Protein 6QSY (pdb70)

Sequence (128 aa):
AGITGTWYNQLGSTFFIVTAGADGALTGTYVTARGNAESRRYVLTTGRYDSAPATDGSGTALGWTVAWKNNYRNAHSATTWSGQYVGGAEARINTQWLLTSGTTEHWYSTLVGHDTFTKVKPAWSHPQFEK

Organism: Streptomyces avidinii (NCBI:txid1895)

Foldseek 3Di:
DPPAAWKEWQQQKIWHWDQDLVFKIWTWIADNVRDPLRIFTKIWGWDNDDDPPDFFIWIKMKTQNDDPPDHQQKMKMWTFTWGDDPWTKTWTKMWIAHPPDDGVPGIDIGIIIITPDHD/DCPDPVNDD

CATH classification: 2.40.128.30

Radius of gyration: 14.57 Å; Cα contacts (8 Å, |Δi|>4): 332; chains: 2; bounding box: 34×27×43 Å

Nearest PDB structures (foldseek):
  6qsy-assembly1_A  TM=1.008E+00  e=2.120E-21  Streptomyces avidinii
  6tip-assembly1_A  TM=9.911E-01  e=4.569E-19  Streptomyces avidinii
  1kl5-assembly1_D  TM=9.872E-01  e=2.152E-18  Streptomyces avidinii
  5to2-assembly1_B  TM=9.873E-01  e=2.935E-18  Streptomyces avidinii
  6gmi-assembly1_A  TM=9.378E-01  e=5.873E-17  Streptomyces avidinii

Structure (mmCIF, N/CA/C/O backbone):
data_6QSY
#
_entry.id   6QSY
#
_cell.length_a   57.260
_cell.length_b   57.260
_cell.length_c   174.820
_cell.angle_alpha   90.000
_cell.angle_beta   90.000
_cell.angle_gamma   90.000
#
_symmetry.space_group_name_H-M   'I 41 2 2'
#
loop_
_entity.id
_entity.type
_entity.pdbx_description
1 polymer Streptavidin
2 polymer 'Strep-tag II peptide'
3 non-polymer 'TRIETHYLENE GLYCOL'
4 non-polymer 2-AMINO-2-HYDROXYMETHYL-PROPANE-1,3-DIOL
5 water water
#
loop_
_atom_site.group_PDB
_atom_site.id
_atom_site.type_symbol
_atom_site.label_atom_id
_atom_site.label_alt_id
_atom_site.label_comp_id
_atom_site.label_asym_id
_atom_site.label_entity_id
_atom_site.label_seq_id
_atom_site.pdbx_PDB_ins_code
_atom_site.Cartn_x
_atom_site.Cartn_y
_atom_site.Cartn_z
_atom_site.occupancy
_atom_site.B_iso_or_equiv
_atom_site.auth_seq_id
_atom_site.auth_comp_id
_atom_site.auth_asym_id
_atom_site.auth_atom_id
_atom_site.pdbx_PDB_model_num
ATOM 1 N N . ALA A 1 3 ? 3.184 22.794 12.014 1.00 40.20 15 ALA A N 1
ATOM 2 C CA . ALA A 1 3 ? 4.500 23.251 11.462 1.00 34.76 15 ALA A CA 1
ATOM 3 C C . ALA A 1 3 ? 4.444 24.595 10.702 1.00 36.56 15 ALA A C 1
ATOM 4 O O . ALA A 1 3 ? 5.424 25.345 10.750 1.00 35.14 15 ALA A O 1
ATOM 6 N N . GLY A 1 4 ? 3.332 24.890 10.000 1.00 27.04 16 GLY A N 1
ATOM 7 C CA . GLY A 1 4 ? 3.176 26.140 9.216 1.00 23.08 16 GLY A CA 1
ATOM 8 C C . GLY A 1 4 ? 3.830 26.082 7.842 1.00 17.97 16 GLY A C 1
ATOM 9 O O . GLY A 1 4 ? 3.760 27.020 7.035 1.00 16.05 16 GLY A O 1
ATOM 10 N N . ILE A 1 5 ? 4.478 24.951 7.566 1.00 15.37 17 ILE A N 1
ATOM 11 C CA . ILE A 1 5 ? 5.258 24.808 6.335 1.00 13.95 17 ILE A CA 1
ATOM 12 C C . ILE A 1 5 ? 4.412 24.317 5.165 1.00 13.45 17 ILE A C 1
ATOM 13 O O . ILE A 1 5 ? 4.613 24.738 4.055 1.00 14.13 17 ILE A O 1
ATOM 18 N N . THR A 1 6 ? 3.480 23.407 5.403 1.00 13.02 18 THR A N 1
ATOM 19 C CA . THR A 1 6 ? 2.675 22.836 4.334 1.00 12.64 18 THR A CA 1
ATOM 20 C C . THR A 1 6 ? 1.988 23.962 3.566 1.00 14.71 18 THR A C 1
ATOM 21 O O . THR A 1 6 ? 1.408 24.854 4.203 1.00 15.30 18 THR A O 1
ATOM 25 N N . GLY A 1 7 ? 2.062 23.899 2.237 1.00 13.35 19 GLY A N 1
ATOM 26 C CA . GLY A 1 7 ? 1.382 24.843 1.361 1.00 15.08 19 GLY A CA 1
ATOM 27 C C . GLY A 1 7 ? 2.283 25.358 0.273 1.00 14.91 19 GLY A C 1
ATOM 28 O O . GLY A 1 7 ? 3.261 24.728 -0.096 1.00 13.47 19 GLY A O 1
ATOM 29 N N . THR A 1 8 ? 1.957 26.533 -0.224 1.00 12.46 20 THR A N 1
ATOM 30 C CA . THR A 1 8 ? 2.614 27.104 -1.387 1.00 12.39 20 THR A CA 1
ATOM 31 C C . THR A 1 8 ? 3.429 28.295 -0.984 1.00 12.62 20 THR A C 1
ATOM 32 O O . THR A 1 8 ? 3.002 29.131 -0.166 1.00 13.50 20 THR A O 1
ATOM 36 N N . TRP A 1 9 ? 4.608 28.376 -1.584 1.00 11.45 21 TRP A N 1
ATOM 37 C CA . TRP A 1 9 ? 5.586 29.395 -1.272 1.00 11.40 21 TRP A CA 1
ATOM 38 C C . TRP A 1 9 ? 6.154 29.962 -2.564 1.00 10.71 21 TRP A C 1
ATOM 39 O O . TRP A 1 9 ? 6.261 29.250 -3.575 1.00 11.79 21 TRP A O 1
ATOM 50 N N . TYR A 1 10 ? 6.491 31.251 -2.548 1.00 11.13 22 TYR A N 1
ATOM 51 C CA . TYR A 1 10 ? 6.956 31.948 -3.722 1.00 11.30 22 TYR A CA 1
ATOM 52 C C . TYR A 1 10 ? 8.298 32.619 -3.453 1.00 11.95 22 TYR A C 1
ATOM 53 O O . TYR A 1 10 ? 8.462 33.280 -2.413 1.00 11.72 22 TYR A O 1
ATOM 62 N N . ASN A 1 11 ? 9.268 32.474 -4.367 1.00 13.38 23 ASN A N 1
ATOM 63 C CA . ASN A 1 11 ? 10.547 33.161 -4.193 1.00 14.33 23 ASN A CA 1
ATOM 64 C C . ASN A 1 11 ? 10.431 34.523 -4.836 1.00 16.27 23 ASN A C 1
ATOM 65 O O . ASN A 1 11 ? 9.358 34.921 -5.325 1.00 16.97 23 ASN A O 1
ATOM 70 N N . GLN A 1 12 ? 11.509 35.288 -4.808 1.00 19.17 24 GLN A N 1
ATOM 71 C CA . GLN A 1 12 ? 11.367 36.649 -5.280 1.00 23.81 24 GLN A CA 1
ATOM 72 C C . GLN A 1 12 ? 11.617 36.730 -6.802 1.00 22.63 24 GLN A C 1
ATOM 73 O O . GLN A 1 12 ? 11.580 37.812 -7.373 1.00 27.48 24 GLN A O 1
ATOM 79 N N . LEU A 1 13 ? 11.796 35.584 -7.455 1.00 21.84 25 LEU A N 1
ATOM 80 C CA . LEU A 1 13 ? 12.061 35.537 -8.900 1.00 24.99 25 LEU A CA 1
ATOM 81 C C . LEU A 1 13 ? 10.906 34.992 -9.708 1.00 24.83 25 LEU A C 1
ATOM 82 O O . LEU A 1 13 ? 11.036 34.837 -10.920 1.00 33.47 25 LEU A O 1
ATOM 87 N N . GLY A 1 14 ? 9.780 34.679 -9.088 1.00 19.59 26 GLY A N 1
ATOM 88 C CA . GLY A 1 14 ? 8.666 34.114 -9.846 1.00 22.57 26 GLY A CA 1
ATOM 89 C C . GLY A 1 14 ? 8.528 32.596 -9.768 1.00 18.54 26 GLY A C 1
ATOM 90 O O . GLY A 1 14 ? 7.555 32.058 -10.332 1.00 16.61 26 GLY A O 1
ATOM 91 N N .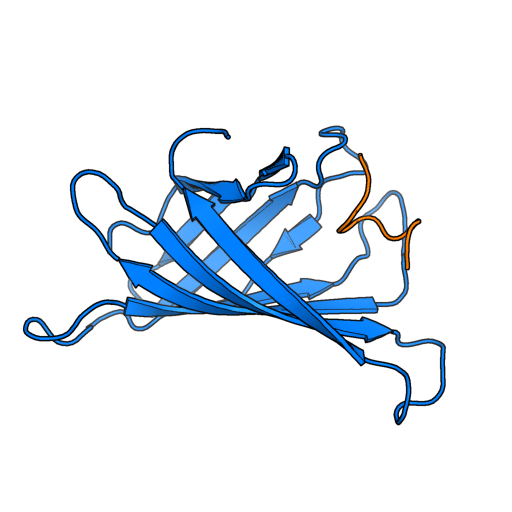 SER A 1 15 ? 9.414 31.896 -9.040 1.00 14.05 27 SER A N 1
ATOM 92 C CA . SER A 1 15 ? 9.242 30.426 -8.861 1.00 12.25 27 SER A CA 1
ATOM 93 C C . SER A 1 15 ? 8.320 30.124 -7.703 1.00 12.39 27 SER A C 1
ATOM 94 O O . SER A 1 15 ? 8.124 30.960 -6.808 1.00 13.01 27 SER A O 1
ATOM 97 N N . THR A 1 16 ? 7.788 28.917 -7.703 1.00 11.03 28 THR A N 1
ATOM 98 C CA . THR A 1 16 ? 6.817 28.465 -6.707 1.00 11.97 28 THR A CA 1
ATOM 99 C C . THR A 1 16 ? 7.213 27.099 -6.171 1.00 13.97 28 THR A C 1
ATOM 100 O O . THR A 1 16 ? 7.697 26.268 -6.926 1.00 15.83 28 THR A O 1
ATOM 104 N N A PHE A 1 17 ? 7.042 26.849 -4.904 0.70 13.56 29 PHE A N 1
ATOM 105 N N B PHE A 1 17 ? 6.935 26.868 -4.861 0.30 12.56 29 PHE A N 1
ATOM 106 C CA A PHE A 1 17 ? 6.913 25.457 -4.653 0.70 17.21 29 PHE A CA 1
ATOM 107 C CA B PHE A 1 17 ? 7.352 25.687 -4.000 0.30 12.53 29 PHE A CA 1
ATOM 108 C C A PHE A 1 17 ? 5.798 25.216 -3.718 0.70 15.76 29 PHE A C 1
ATOM 109 C C B PHE A 1 17 ? 6.080 25.093 -3.294 0.30 13.33 29 PHE A C 1
ATOM 110 O O A PHE A 1 17 ? 5.266 26.081 -3.045 0.70 14.19 29 PHE A O 1
ATOM 111 O O B PHE A 1 17 ? 5.696 25.693 -2.270 0.30 12.69 29 PHE A O 1
ATOM 126 N N . ILE A 1 18 ? 5.420 23.987 -3.791 1.00 14.82 30 ILE A N 1
ATOM 127 C CA . ILE A 1 18 ? 4.251 23.476 -3.132 1.00 14.03 30 ILE A CA 1
ATOM 128 C C . ILE A 1 18 ? 4.740 22.281 -2.357 1.00 14.42 30 ILE A C 1
ATOM 129 O O . ILE A 1 18 ? 5.333 21.392 -2.926 1.00 15.36 30 ILE A O 1
ATOM 134 N N . VAL A 1 19 ? 4.557 22.303 -1.045 1.00 12.05 31 VAL A N 1
ATOM 135 C CA . VAL A 1 19 ? 5.146 21.271 -0.206 1.00 12.30 31 VAL A CA 1
ATOM 136 C C . VAL A 1 19 ? 4.149 20.755 0.842 1.00 13.43 31 VAL A C 1
ATOM 137 O O . VAL A 1 19 ? 3.287 21.484 1.310 1.00 13.21 31 VAL A O 1
ATOM 141 N N . THR A 1 20 ? 4.256 19.469 1.170 1.00 13.98 32 THR A N 1
ATOM 142 C CA . THR A 1 20 ? 3.573 18.902 2.318 1.00 13.83 32 THR A CA 1
ATOM 143 C C . THR A 1 20 ? 4.607 18.502 3.344 1.00 14.07 32 THR A C 1
ATOM 144 O O . THR A 1 20 ? 5.586 17.823 2.996 1.00 12.17 32 THR A O 1
ATOM 148 N N . ALA A 1 21 ? 4.415 18.971 4.579 1.00 12.63 33 ALA A N 1
ATOM 149 C CA . ALA A 1 21 ? 5.277 18.628 5.701 1.00 13.83 33 ALA A CA 1
ATOM 150 C C . ALA A 1 21 ? 4.609 17.527 6.489 1.00 14.75 33 ALA A C 1
ATOM 151 O O . ALA A 1 21 ? 3.540 17.743 7.088 1.00 17.31 33 ALA A O 1
ATOM 153 N N . GLY A 1 22 ? 5.201 16.348 6.463 1.00 14.01 34 GLY A N 1
ATOM 154 C CA . GLY A 1 22 ? 4.691 15.174 7.191 1.00 17.01 34 GLY A CA 1
ATOM 155 C C . GLY A 1 22 ? 4.992 15.195 8.665 1.00 18.84 34 GLY A C 1
ATOM 156 O O . GLY A 1 22 ? 5.904 15.882 9.129 1.00 20.01 34 GLY A O 1
ATOM 157 N N . ALA A 1 23 ? 4.195 14.454 9.439 1.00 21.93 35 ALA A N 1
ATOM 158 C CA . ALA A 1 23 ? 4.314 14.476 10.894 1.00 22.24 35 ALA A CA 1
ATOM 159 C C . ALA A 1 23 ? 5.683 13.981 11.377 1.00 24.99 35 ALA A C 1
ATOM 160 O O . ALA A 1 23 ? 6.170 14.392 12.431 1.00 32.65 35 ALA A O 1
ATOM 162 N N . ASP A 1 24 ? 6.251 13.089 10.573 1.00 22.85 36 ASP A N 1
ATOM 163 C CA . ASP A 1 24 ? 7.552 12.440 10.772 1.00 30.07 36 ASP A CA 1
ATOM 164 C C . ASP A 1 24 ? 8.824 13.280 10.419 1.00 22.93 36 ASP A C 1
ATOM 165 O O . ASP A 1 24 ? 9.948 12.813 10.624 1.00 27.00 36 ASP A O 1
ATOM 170 N N . GLY A 1 25 ? 8.657 14.454 9.822 1.00 15.57 37 GLY A N 1
ATOM 171 C CA . GLY A 1 25 ? 9.822 15.212 9.313 1.00 13.60 37 GLY A CA 1
ATOM 172 C C . GLY A 1 25 ? 9.986 15.215 7.797 1.00 12.65 37 GLY A C 1
ATOM 173 O O . GLY A 1 25 ? 10.928 15.828 7.275 1.00 12.30 37 GLY A O 1
ATOM 174 N N . ALA A 1 26 ? 9.105 14.552 7.065 1.00 11.43 38 ALA A N 1
ATOM 175 C CA . ALA A 1 26 ? 9.263 14.458 5.606 1.00 12.60 38 ALA A CA 1
ATOM 176 C C . ALA A 1 26 ? 8.757 15.725 4.930 1.00 11.70 38 ALA A C 1
ATOM 177 O O . ALA A 1 26 ? 7.737 16.302 5.356 1.00 13.36 38 ALA A O 1
ATOM 179 N N . LEU A 1 27 ? 9.453 16.163 3.880 1.00 9.70 39 LEU A N 1
ATOM 180 C CA . LEU A 1 27 ? 8.916 17.139 2.937 1.00 9.57 39 LEU A CA 1
ATOM 181 C C . LEU A 1 27 ? 8.796 16.484 1.568 1.00 10.15 39 LEU A C 1
ATOM 182 O O . LEU A 1 27 ? 9.756 15.845 1.080 1.00 10.59 39 LEU A O 1
ATOM 187 N N . T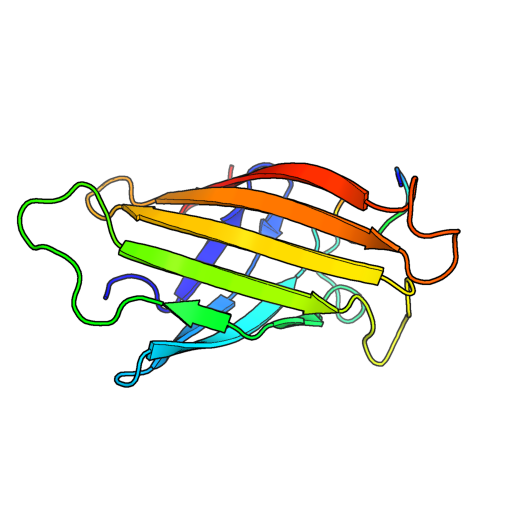HR A 1 28 ? 7.639 16.667 0.943 1.00 10.54 40 THR A N 1
ATOM 188 C CA . THR A 1 28 ? 7.384 16.165 -0.405 1.00 11.27 40 THR A CA 1
ATOM 189 C C . THR A 1 28 ? 6.623 17.255 -1.156 1.00 11.74 40 THR A C 1
ATOM 190 O O . THR A 1 28 ? 5.811 17.972 -0.562 1.00 15.04 40 THR A O 1
ATOM 194 N N . GLY A 1 29 ? 6.885 17.411 -2.445 1.00 11.28 41 GLY A N 1
ATOM 195 C CA . GLY A 1 29 ? 6.179 18.394 -3.204 1.00 10.92 41 GLY A CA 1
ATOM 196 C C . GLY A 1 29 ? 6.654 18.562 -4.618 1.00 10.20 41 GLY A C 1
ATOM 197 O O . GLY A 1 29 ? 7.241 17.639 -5.198 1.00 10.92 41 GLY A O 1
ATOM 198 N N . THR A 1 30 ? 6.368 19.731 -5.156 1.00 10.35 42 THR A N 1
ATOM 199 C CA . THR A 1 30 ? 6.681 20.081 -6.520 1.00 10.71 42 THR A CA 1
ATOM 200 C C . THR A 1 30 ? 7.278 21.494 -6.500 1.00 10.70 42 THR A C 1
ATOM 201 O O . THR A 1 30 ? 6.757 22.388 -5.825 1.00 11.95 42 THR A O 1
ATOM 205 N N . TYR A 1 31 ? 8.382 21.662 -7.222 1.00 10.18 43 TYR A N 1
ATOM 206 C CA . TYR A 1 31 ? 8.973 22.958 -7.486 1.00 9.94 43 TYR A CA 1
ATOM 207 C C . TYR A 1 31 ? 8.595 23.342 -8.908 1.00 10.22 43 TYR A C 1
ATOM 208 O O . TYR A 1 31 ? 8.747 22.566 -9.828 1.00 11.11 43 TYR A O 1
ATOM 217 N N . VAL A 1 32 ? 8.163 24.579 -9.088 1.00 9.52 44 VAL A N 1
ATOM 218 C CA . VAL A 1 32 ? 7.722 25.078 -10.382 1.00 10.68 44 VAL A CA 1
ATOM 219 C C . VAL A 1 32 ? 8.516 26.353 -10.733 1.00 10.71 44 VAL A C 1
ATOM 220 O O . VAL A 1 32 ? 8.431 27.401 -10.045 1.00 12.17 44 VAL A O 1
ATOM 224 N N . THR A 1 33 ? 9.306 26.274 -11.787 1.00 11.29 45 THR A N 1
ATOM 225 C CA . THR A 1 33 ? 10.112 27.406 -12.180 1.00 11.50 45 THR A CA 1
ATOM 226 C C . THR A 1 33 ? 9.207 28.492 -12.771 1.00 12.65 45 THR A C 1
ATOM 227 O O . THR A 1 33 ? 8.017 28.260 -13.003 1.00 16.08 45 THR A O 1
ATOM 231 N N . ALA A 1 34 ? 9.791 29.650 -13.034 1.00 14.15 46 ALA A N 1
ATOM 232 C CA . ALA A 1 34 ? 8.972 30.850 -13.244 1.00 16.70 46 ALA A CA 1
ATOM 233 C C . ALA A 1 34 ? 8.176 30.813 -14.530 1.00 18.26 46 ALA A C 1
ATOM 234 O O . ALA A 1 34 ? 7.165 31.535 -14.648 1.00 19.59 46 ALA A O 1
ATOM 236 N N . ARG A 1 35 ? 8.545 29.975 -15.489 1.00 19.28 47 ARG A N 1
ATOM 237 C CA . ARG A 1 35 ? 7.677 29.861 -16.663 1.00 23.08 47 ARG A CA 1
ATOM 238 C C . ARG A 1 35 ? 6.335 29.234 -16.395 1.00 24.64 47 ARG A C 1
ATOM 239 O O . ARG A 1 35 ? 5.410 29.454 -17.171 1.00 27.14 47 ARG A O 1
ATOM 247 N N . GLY A 1 36 ? 6.213 28.438 -15.331 1.00 18.74 48 GLY A N 1
ATOM 248 C CA . GLY A 1 36 ? 4.915 27.997 -14.856 1.00 23.26 48 GLY A CA 1
ATOM 249 C C . GLY A 1 36 ? 4.163 27.001 -15.723 1.00 25.56 48 GLY A C 1
ATOM 250 O O . GLY A 1 36 ? 2.962 26.802 -15.537 1.00 32.27 48 GLY A O 1
ATOM 251 N N . ASN A 1 37 ? 4.819 26.359 -16.670 1.00 21.41 49 ASN A N 1
ATOM 252 C CA . ASN A 1 37 ? 4.089 25.367 -17.466 1.00 29.31 49 ASN A CA 1
ATOM 253 C C . ASN A 1 37 ? 4.418 23.931 -17.016 1.00 26.01 49 ASN A C 1
ATOM 254 O O . ASN A 1 37 ? 5.123 23.732 -16.019 1.00 21.89 49 ASN A O 1
ATOM 259 N N . ALA A 1 38 ? 3.868 22.925 -17.698 1.00 26.83 50 ALA A N 1
ATOM 260 C CA . ALA A 1 38 ? 4.134 21.509 -17.363 1.00 26.67 50 ALA A CA 1
ATOM 261 C C . ALA A 1 38 ? 5.622 21.190 -17.309 1.00 21.91 50 ALA A C 1
ATOM 262 O O . ALA A 1 38 ? 6.117 20.497 -16.395 1.00 21.68 50 ALA A O 1
ATOM 264 N N . GLU A 1 39 ? 6.371 21.722 -18.265 1.00 19.68 51 GLU A N 1
ATOM 265 C CA . GLU A 1 39 ? 7.777 21.410 -18.353 1.00 20.23 51 GLU A CA 1
ATOM 266 C C . GLU A 1 39 ? 8.551 22.115 -17.262 1.00 16.45 51 GLU A C 1
ATOM 267 O O . GLU A 1 39 ? 9.743 21.835 -17.105 1.00 17.53 51 GLU A O 1
ATOM 273 N N . SER A 1 40 ? 7.867 22.989 -16.495 1.00 14.66 52 SER A N 1
ATOM 274 C CA . SER A 1 40 ? 8.506 23.732 -15.390 1.00 14.53 52 SER A CA 1
ATOM 275 C C . SER A 1 40 ? 8.349 23.096 -14.011 1.00 11.42 52 SER A C 1
ATOM 276 O O . SER A 1 40 ? 8.862 23.654 -13.032 1.00 12.11 52 SER A O 1
ATOM 279 N N . ARG A 1 41 ? 7.681 21.950 -13.946 1.00 11.45 53 ARG A N 1
ATOM 280 C CA A ARG A 1 41 ? 7.372 21.254 -12.695 0.50 11.69 53 ARG A CA 1
ATOM 281 C CA B ARG A 1 41 ? 7.398 21.283 -12.688 0.50 11.56 53 ARG A CA 1
ATOM 282 C C . ARG A 1 41 ? 8.360 20.128 -12.433 1.00 11.45 53 ARG A C 1
ATOM 283 O O . ARG A 1 41 ? 8.555 19.265 -13.300 1.00 10.76 53 ARG A O 1
ATOM 298 N N . TYR A 1 42 ? 8.918 20.089 -11.214 1.00 10.10 54 TYR A N 1
ATOM 299 C CA . TYR A 1 42 ? 9.908 19.102 -10.841 1.00 10.11 54 TYR A CA 1
ATOM 300 C C . TYR A 1 42 ? 9.603 18.553 -9.459 1.00 9.75 54 TYR A C 1
ATOM 301 O O . TYR A 1 42 ? 9.123 19.293 -8.564 1.00 9.26 54 TYR A O 1
ATOM 310 N N . VAL A 1 43 ? 9.912 17.283 -9.254 1.00 9.32 55 VAL A N 1
ATOM 311 C CA . VAL A 1 43 ? 9.748 16.669 -7.923 1.00 9.86 55 VAL A CA 1
ATOM 312 C C . VAL A 1 43 ? 10.675 17.314 -6.892 1.00 10.13 55 VAL A C 1
ATOM 313 O O . VAL A 1 43 ? 11.835 17.580 -7.170 1.00 9.51 55 VAL A O 1
ATOM 317 N N . LEU A 1 44 ? 10.169 17.579 -5.704 1.00 9.67 56 LEU A N 1
ATOM 318 C CA . LEU A 1 44 ? 11.075 17.878 -4.598 1.00 11.20 56 LEU A CA 1
ATOM 319 C C . LEU A 1 44 ? 10.865 17.001 -3.407 1.00 10.12 56 LEU A C 1
ATOM 320 O O . LEU A 1 44 ? 9.763 16.514 -3.151 1.00 9.88 56 LEU A O 1
ATOM 325 N N . THR A 1 45 ? 11.967 16.718 -2.724 1.00 10.38 57 THR A N 1
ATOM 326 C CA A THR A 1 45 ? 11.912 15.987 -1.472 0.50 9.89 57 THR A CA 1
ATOM 327 C CA B THR A 1 45 ? 11.889 16.009 -1.459 0.50 9.91 57 THR A CA 1
ATOM 328 C C . THR A 1 45 ? 12.914 16.536 -0.470 1.00 9.09 57 THR A C 1
ATOM 329 O O . THR A 1 45 ? 13.955 17.025 -0.869 1.00 8.61 57 THR A O 1
ATOM 336 N N . GLY A 1 46 ? 12.583 16.438 0.815 1.00 8.76 58 GLY A N 1
ATOM 337 C CA . GLY A 1 46 ? 13.486 16.933 1.844 1.00 8.61 58 GLY A CA 1
ATOM 338 C C . GLY A 1 46 ? 13.028 16.545 3.226 1.00 8.44 58 GLY A C 1
ATOM 339 O O . GLY A 1 46 ? 12.256 15.587 3.411 1.00 8.94 58 GLY A O 1
ATOM 340 N N . ARG A 1 47 ? 13.548 17.274 4.196 1.00 9.01 59 ARG A N 1
ATOM 341 C CA . ARG A 1 47 ? 13.315 16.998 5.606 1.00 9.35 59 ARG A CA 1
ATOM 342 C C . ARG A 1 47 ? 13.195 18.303 6.364 1.00 9.99 59 ARG A C 1
ATOM 343 O O . ARG A 1 47 ? 13.800 19.331 5.987 1.00 9.10 59 ARG A O 1
ATOM 351 N N . TYR A 1 48 ? 12.512 18.239 7.504 1.00 10.07 60 TYR A N 1
ATOM 352 C CA . TYR A 1 48 ? 12.458 19.392 8.395 1.00 10.44 60 TYR A CA 1
ATOM 353 C C . TYR A 1 48 ? 12.436 18.938 9.845 1.00 9.86 60 TYR A C 1
ATOM 354 O O . TYR A 1 48 ? 12.143 17.788 10.136 1.00 11.21 60 TYR A O 1
ATOM 363 N N . ASP A 1 49 ? 12.752 19.863 10.746 1.00 10.38 61 ASP A N 1
ATOM 364 C CA . ASP A 1 49 ? 12.697 19.612 12.192 1.00 11.38 61 ASP A CA 1
ATOM 365 C C . ASP A 1 49 ? 11.235 19.633 12.646 1.00 12.37 61 ASP A C 1
ATOM 366 O O . ASP A 1 49 ? 10.592 20.679 12.672 1.00 13.43 61 ASP A O 1
ATOM 371 N N . SER A 1 50 ? 10.700 18.473 12.987 1.00 13.65 62 SER A N 1
ATOM 372 C CA . SER A 1 50 ? 9.284 18.395 13.331 1.00 16.11 62 SER A CA 1
ATOM 373 C C . SER A 1 50 ? 9.019 18.728 14.811 1.00 16.15 62 SER A C 1
ATOM 374 O O . SER A 1 50 ? 7.863 18.686 15.239 1.00 19.10 62 SER A O 1
ATOM 377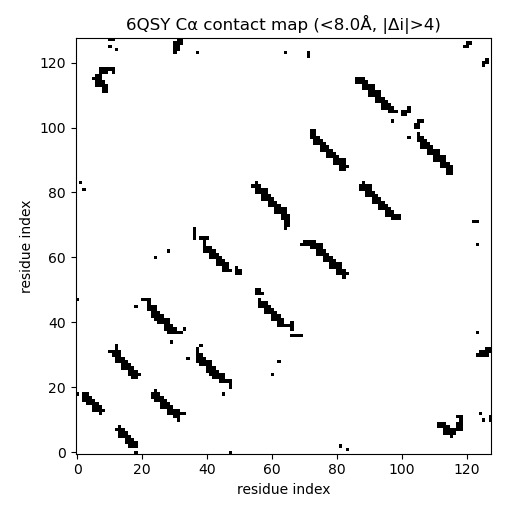 N N . ALA A 1 51 ? 10.051 19.094 15.569 1.00 15.03 63 ALA A N 1
ATOM 378 C CA . ALA A 1 51 ? 9.905 19.576 16.960 1.00 15.93 63 ALA A CA 1
ATOM 379 C C . ALA A 1 51 ? 10.853 20.731 17.257 1.00 15.76 63 ALA A C 1
ATOM 380 O O . ALA A 1 51 ? 11.790 20.592 18.033 1.00 14.47 63 ALA A O 1
ATOM 382 N N . PRO A 1 52 ? 10.641 21.892 16.626 1.00 14.89 64 PRO A N 1
ATOM 383 C CA . PRO A 1 52 ? 11.611 22.971 16.771 1.00 15.14 64 PRO A CA 1
ATOM 384 C C . PRO A 1 52 ? 11.597 23.568 18.186 1.00 16.11 64 PRO A C 1
ATOM 385 O O . PRO A 1 52 ? 10.623 23.367 18.936 1.00 18.03 64 PRO A O 1
ATOM 389 N N . ALA A 1 53 ? 12.657 24.275 18.535 1.00 18.53 65 ALA A N 1
ATOM 390 C CA . ALA A 1 53 ? 12.726 24.942 19.849 1.00 22.27 65 ALA A CA 1
ATOM 391 C C . ALA A 1 53 ? 11.596 25.976 19.936 1.00 26.07 65 ALA A C 1
ATOM 392 O O . ALA A 1 53 ? 11.304 26.662 18.965 1.00 33.13 65 ALA A O 1
ATOM 394 N N . THR A 1 54 ? 10.904 26.047 21.068 1.00 29.14 66 THR A N 1
ATOM 395 C CA . THR A 1 54 ? 9.785 26.990 21.206 1.00 32.58 66 THR A CA 1
ATOM 396 C C . THR A 1 54 ? 10.305 28.417 21.421 1.00 31.40 66 THR A C 1
ATOM 397 O O . THR A 1 54 ? 9.626 29.389 21.129 1.00 46.42 66 THR A O 1
ATOM 401 N N . ASP A 1 55 ? 11.526 28.501 21.921 1.00 33.28 67 ASP A N 1
ATOM 402 C CA . ASP A 1 55 ? 12.212 29.761 22.202 1.00 41.87 67 ASP A CA 1
ATOM 403 C C . ASP A 1 55 ? 12.952 30.339 20.997 1.00 48.29 67 ASP A C 1
ATOM 404 O O . ASP A 1 55 ? 13.164 31.559 20.926 1.00 50.07 67 ASP A O 1
ATOM 409 N N . GLY A 1 56 ? 13.352 29.465 20.065 1.00 31.80 68 GLY A N 1
ATOM 410 C CA . GLY A 1 56 ? 14.207 29.857 18.949 1.00 34.15 68 GLY A CA 1
ATOM 411 C C . GLY A 1 56 ? 13.544 30.657 17.827 1.00 25.13 68 GLY A C 1
ATOM 412 O O . GLY A 1 56 ? 12.372 30.931 17.837 1.00 24.12 68 GLY A O 1
ATOM 413 N N . SER A 1 57 ? 14.331 30.987 16.819 1.00 24.76 69 SER A N 1
ATOM 414 C CA . SER A 1 57 ? 13.875 31.906 15.800 1.00 24.90 69 SER A CA 1
ATOM 415 C C . SER A 1 57 ? 12.994 31.214 14.779 1.00 25.36 69 SER A C 1
ATOM 416 O O . SER A 1 57 ? 12.070 31.860 14.251 1.00 26.44 69 SER A O 1
ATOM 419 N N . GLY A 1 58 ? 13.261 29.923 14.500 1.00 21.55 70 GLY A N 1
ATOM 420 C CA . GLY A 1 58 ? 12.563 29.251 13.392 1.00 21.14 70 GLY A CA 1
ATOM 421 C C . GLY A 1 58 ? 12.657 27.731 13.363 1.00 19.83 70 GLY A C 1
ATOM 422 O O . GLY A 1 58 ? 12.912 27.105 14.385 1.00 23.39 70 GLY A O 1
ATOM 423 N N . THR A 1 59 ? 12.374 27.139 12.202 1.00 13.02 71 THR A N 1
ATOM 424 C CA . THR A 1 59 ? 12.317 25.679 12.055 1.00 11.64 71 THR A CA 1
ATOM 425 C C . THR A 1 59 ? 13.249 25.295 10.915 1.00 10.64 71 THR A C 1
ATOM 426 O O . THR A 1 59 ? 13.027 25.716 9.790 1.00 10.80 71 THR A O 1
ATOM 430 N N . ALA A 1 60 ? 14.257 24.493 11.202 1.00 10.26 72 ALA A N 1
ATOM 431 C CA . ALA A 1 60 ? 15.252 24.130 10.199 1.00 10.01 72 ALA A CA 1
ATOM 432 C C . ALA A 1 60 ? 14.649 23.174 9.175 1.00 9.90 72 ALA A C 1
ATOM 433 O O . ALA A 1 60 ? 13.839 22.310 9.522 1.00 10.16 72 ALA A O 1
ATOM 435 N N . LEU A 1 61 ? 15.059 23.325 7.915 1.00 9.48 73 LEU A N 1
ATOM 436 C CA . LEU A 1 61 ? 14.574 22.438 6.869 1.00 9.86 73 LEU A CA 1
ATOM 437 C C . LEU A 1 61 ? 15.522 22.461 5.694 1.00 9.16 73 LEU A C 1
ATOM 438 O O . LEU A 1 61 ? 16.403 23.314 5.597 1.00 9.98 73 LEU A O 1
ATOM 443 N N . GLY A 1 62 ? 15.380 21.480 4.796 1.00 7.83 74 GLY A N 1
ATOM 444 C CA . GLY A 1 62 ? 16.130 21.481 3.546 1.00 7.40 74 GLY A CA 1
ATOM 445 C C . GLY A 1 62 ? 15.385 20.646 2.519 1.00 7.24 74 GLY A C 1
ATOM 446 O O . GLY A 1 62 ? 14.591 19.768 2.885 1.00 8.19 74 GLY A O 1
ATOM 447 N N . TRP A 1 63 ? 15.651 20.892 1.246 1.00 7.15 75 TRP A N 1
ATOM 448 C CA . TRP A 1 63 ? 15.097 20.029 0.185 1.00 7.14 75 TRP A CA 1
ATOM 449 C C . TRP A 1 63 ? 15.983 20.047 -1.039 1.00 7.08 75 TRP A C 1
ATOM 450 O O . TRP A 1 63 ? 16.849 20.912 -1.188 1.00 7.11 75 TRP A O 1
ATOM 461 N N . THR A 1 64 ? 15.755 19.057 -1.902 1.00 6.73 76 THR A N 1
ATOM 462 C CA . THR A 1 64 ? 16.448 18.867 -3.156 1.00 6.80 76 THR A CA 1
ATOM 463 C C . THR A 1 64 ? 15.465 18.830 -4.325 1.00 7.06 76 THR A C 1
ATOM 464 O O . THR A 1 64 ? 14.400 18.213 -4.237 1.00 7.90 76 THR A O 1
ATOM 468 N N . VAL A 1 65 ? 15.880 19.453 -5.423 1.00 6.96 77 VAL A N 1
ATOM 469 C CA . VAL A 1 65 ? 15.307 19.217 -6.739 1.00 7.48 77 VAL A CA 1
ATOM 470 C C . VAL A 1 65 ? 16.389 18.756 -7.675 1.00 7.75 77 VAL A C 1
ATOM 471 O O . VAL A 1 65 ? 17.421 19.453 -7.843 1.00 7.61 77 VAL A O 1
ATOM 475 N N . ALA A 1 66 ? 16.196 17.577 -8.287 1.00 7.99 78 ALA A N 1
ATOM 476 C CA . ALA A 1 66 ? 16.998 17.196 -9.453 1.00 8.09 78 ALA A CA 1
ATOM 477 C C . ALA A 1 66 ? 16.254 17.721 -10.697 1.00 8.23 78 ALA A C 1
ATOM 478 O O . ALA A 1 66 ? 15.060 17.508 -10.845 1.00 8.44 78 ALA A O 1
ATOM 480 N N . TRP A 1 67 ? 16.976 18.426 -11.560 1.00 7.55 79 TRP A N 1
ATOM 481 C CA . TRP A 1 67 ? 16.374 19.167 -12.663 1.00 7.92 79 TRP A CA 1
ATOM 482 C C . TRP A 1 67 ? 16.109 18.271 -13.874 1.00 9.17 79 TRP A C 1
ATOM 483 O O . TRP A 1 67 ? 16.533 18.563 -15.002 1.00 9.19 79 TRP A O 1
ATOM 494 N N . LYS A 1 68 ? 15.421 17.183 -13.621 1.00 10.05 80 LYS A N 1
ATOM 495 C CA . LYS A 1 68 ? 14.912 16.303 -14.675 1.00 10.64 80 LYS A CA 1
ATOM 496 C C . LYS A 1 68 ? 13.457 16.079 -14.430 1.00 11.48 80 LYS A C 1
ATOM 497 O O . LYS A 1 68 ? 13.044 15.790 -13.292 1.00 11.34 80 LYS A O 1
ATOM 503 N N . ASN A 1 69 ? 12.659 16.219 -15.492 1.00 11.34 81 ASN A N 1
ATOM 504 C CA . ASN A 1 69 ? 11.277 15.810 -15.457 1.00 12.37 81 ASN A CA 1
ATOM 505 C C . ASN A 1 69 ? 11.030 15.070 -16.757 1.00 14.46 81 ASN A C 1
ATOM 506 O O . ASN A 1 69 ? 11.986 14.672 -17.422 1.00 16.60 81 ASN A O 1
ATOM 511 N N . ASN A 1 70 ? 9.776 14.815 -17.085 1.00 17.72 82 ASN A N 1
ATOM 512 C CA . ASN A 1 70 ? 9.528 14.038 -18.292 1.00 21.19 82 ASN A CA 1
ATOM 513 C C . ASN A 1 70 ? 9.680 14.859 -19.561 1.00 20.75 82 ASN A C 1
ATOM 514 O O . ASN A 1 70 ? 9.568 14.289 -20.652 1.00 27.00 82 ASN A O 1
ATOM 519 N N . TYR A 1 71 ? 9.940 16.164 -19.454 1.00 18.71 83 TYR A N 1
ATOM 520 C CA . TYR A 1 71 ? 10.176 17.069 -20.575 1.00 17.33 83 TYR A CA 1
ATOM 521 C C . TYR A 1 71 ? 11.639 17.369 -20.808 1.00 20.93 83 TYR A C 1
ATOM 522 O O . TYR A 1 71 ? 12.084 17.412 -21.930 1.00 24.55 83 TYR A O 1
ATOM 531 N N . ARG A 1 72 ? 12.414 17.572 -19.749 1.00 16.88 84 ARG A N 1
ATOM 532 C CA . ARG A 1 72 ? 13.752 18.013 -19.950 1.00 16.83 84 ARG A CA 1
ATOM 533 C C . ARG A 1 72 ? 14.659 17.634 -18.804 1.00 13.49 84 ARG A C 1
ATOM 534 O O . ARG A 1 72 ? 14.190 17.217 -17.754 1.00 13.32 84 ARG A O 1
ATOM 542 N N . ASN A 1 73 ? 15.949 17.742 -19.089 1.00 12.24 85 ASN A N 1
ATOM 543 C CA . ASN A 1 73 ? 16.989 17.317 -18.149 1.00 10.89 85 ASN A CA 1
ATOM 544 C C . ASN A 1 73 ? 18.143 18.284 -18.242 1.00 10.84 85 ASN A C 1
ATOM 545 O O . ASN A 1 73 ? 18.859 18.339 -19.253 1.00 11.80 85 ASN A O 1
ATOM 550 N N . ALA A 1 74 ? 18.364 19.022 -17.151 1.00 10.39 86 ALA A N 1
ATOM 551 C CA . ALA A 1 74 ? 19.469 19.946 -17.058 1.00 10.28 86 ALA A CA 1
ATOM 552 C C . ALA A 1 74 ? 20.686 19.368 -16.302 1.00 10.39 86 ALA A C 1
ATOM 553 O O . ALA A 1 74 ? 21.636 20.097 -15.956 1.00 10.15 86 ALA A O 1
ATOM 555 N N . HIS A 1 75 ? 20.672 18.056 -16.107 1.00 10.21 87 HIS A N 1
ATOM 556 C CA . HIS A 1 75 ? 21.819 17.315 -15.553 1.00 9.94 87 HIS A CA 1
ATOM 557 C C . HIS A 1 75 ? 22.445 18.034 -14.369 1.00 9.55 87 HIS A C 1
ATOM 558 O O . HIS A 1 75 ? 23.636 18.392 -14.360 1.00 10.32 87 HIS A O 1
ATOM 565 N N . SER A 1 76 ? 21.600 18.279 -13.386 1.00 9.21 88 SER A N 1
ATOM 566 C CA . SER A 1 76 ? 21.982 19.087 -12.244 1.00 8.70 88 SER A CA 1
ATOM 567 C C . SER A 1 76 ? 20.959 18.929 -11.135 1.00 7.89 88 SER A C 1
ATOM 568 O O . SER A 1 76 ? 19.863 18.391 -11.331 1.00 8.51 88 SER A O 1
ATOM 571 N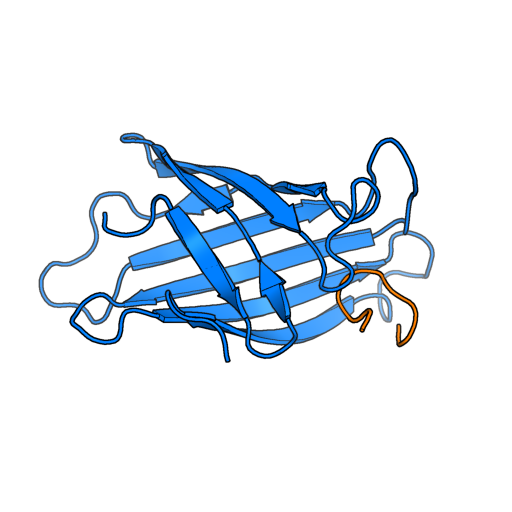 N . ALA A 1 77 ? 21.352 19.393 -9.951 1.00 7.81 89 ALA A N 1
ATOM 572 C CA . ALA A 1 77 ? 20.506 19.314 -8.760 1.00 7.54 89 ALA A CA 1
ATOM 573 C C . ALA A 1 77 ? 20.806 20.521 -7.894 1.00 7.41 89 ALA A C 1
ATOM 574 O O . ALA A 1 77 ? 21.965 20.953 -7.737 1.00 7.00 89 ALA A O 1
ATOM 576 N N . THR A 1 78 ? 19.729 21.050 -7.315 1.00 6.66 90 THR A N 1
ATOM 577 C CA . THR A 1 78 ? 19.825 22.134 -6.348 1.00 6.41 90 THR A CA 1
ATOM 578 C C . THR A 1 78 ? 19.316 21.663 -4.991 1.00 6.37 90 THR A C 1
ATOM 579 O O . THR A 1 78 ? 18.272 21.017 -4.880 1.00 6.56 90 THR A O 1
ATOM 583 N N . THR A 1 79 ? 20.051 22.021 -3.938 1.00 6.52 91 THR A N 1
ATOM 584 C CA . THR A 1 79 ? 19.577 21.838 -2.572 1.00 6.78 91 THR A CA 1
ATOM 585 C C . THR A 1 79 ? 19.389 23.218 -1.937 1.00 6.85 91 THR A C 1
ATOM 586 O O . THR A 1 79 ? 20.215 24.095 -2.116 1.00 7.27 91 THR A O 1
ATOM 590 N N . TRP A 1 80 ? 18.293 23.376 -1.225 1.00 6.77 92 TRP A N 1
ATOM 591 C CA . TRP A 1 80 ? 18.034 24.579 -0.404 1.00 6.54 92 TRP A CA 1
ATOM 592 C C . TRP A 1 80 ? 18.100 24.143 1.056 1.00 6.77 92 TRP A C 1
ATOM 593 O O . TRP A 1 80 ? 17.435 23.207 1.453 1.00 6.89 92 TRP A O 1
ATOM 604 N N . SER A 1 81 ? 18.845 24.901 1.834 1.00 7.04 93 SER A N 1
ATOM 605 C CA . SER A 1 81 ? 18.996 24.694 3.270 1.00 7.42 93 SER A CA 1
ATOM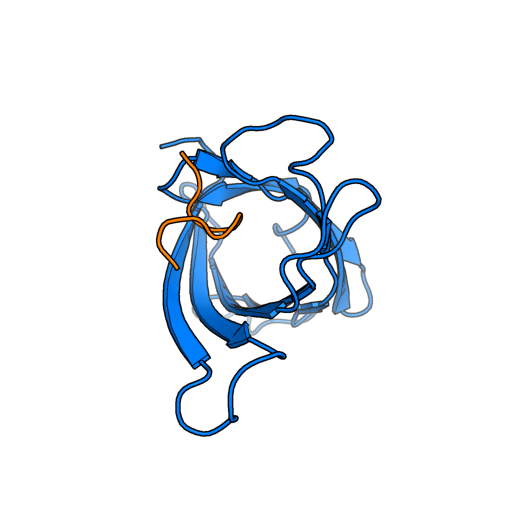 606 C C . SER A 1 81 ? 18.537 25.995 3.937 1.00 7.61 93 SER A C 1
ATOM 607 O O . SER A 1 81 ? 18.951 27.083 3.555 1.00 9.07 93 SE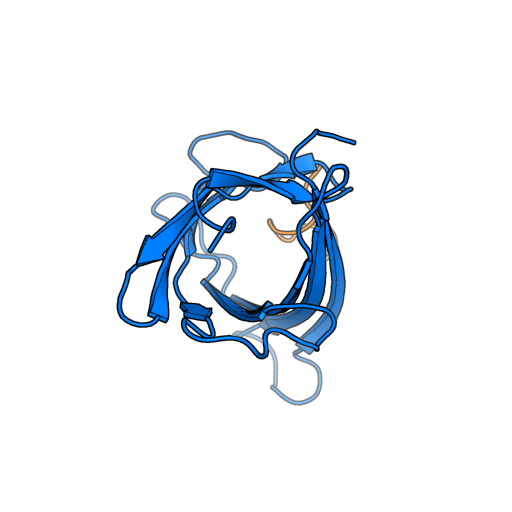R A O 1
ATOM 610 N N . GLY A 1 82 ? 17.682 25.894 4.945 1.00 7.61 94 GLY A N 1
ATOM 611 C CA . GLY A 1 82 ? 17.149 27.121 5.495 1.00 8.86 94 GLY A CA 1
ATOM 612 C C . GLY A 1 82 ? 16.297 26.951 6.710 1.00 9.39 94 GLY A C 1
ATOM 613 O O . GLY A 1 82 ? 16.369 25.923 7.411 1.00 10.40 94 GLY A O 1
ATOM 614 N N . GLN A 1 83 ? 15.490 27.982 6.977 1.00 10.43 95 GLN A N 1
ATOM 615 C CA . GLN A 1 83 ? 14.754 28.106 8.225 1.00 11.62 95 GLN A CA 1
ATOM 616 C C . GLN A 1 83 ? 13.386 28.735 7.898 1.00 10.59 95 GLN A C 1
ATOM 617 O O . GLN A 1 83 ? 13.332 29.772 7.237 1.00 11.05 95 GLN A O 1
ATOM 623 N N . TYR A 1 84 ? 12.295 28.075 8.322 1.00 10.40 96 TYR A N 1
ATOM 624 C CA . TYR A 1 84 ? 10.938 28.648 8.296 1.00 10.93 96 TYR A CA 1
ATOM 625 C C . TYR A 1 84 ? 10.745 29.517 9.526 1.00 11.95 96 TYR A C 1
ATOM 626 O O . TYR A 1 84 ? 11.091 29.100 10.627 1.00 12.17 96 TYR A O 1
ATOM 635 N N . VAL A 1 85 ? 10.192 30.702 9.314 1.00 13.34 97 VAL A N 1
ATOM 636 C CA . VAL A 1 85 ? 9.843 31.627 10.391 1.00 16.34 97 VAL A CA 1
ATOM 637 C C . VAL A 1 85 ? 8.380 31.940 10.196 1.00 18.22 97 VAL A C 1
ATOM 638 O O . VAL A 1 85 ? 7.972 32.349 9.107 1.00 17.33 97 VAL A O 1
ATOM 642 N N . GLY A 1 86 ? 7.582 31.707 11.240 1.00 20.26 98 GLY A N 1
ATOM 643 C CA . GLY A 1 86 ? 6.147 31.944 11.158 1.00 25.28 98 GLY A CA 1
ATOM 644 C C . GLY A 1 86 ? 5.759 33.379 11.470 1.00 27.59 98 GLY A C 1
ATOM 645 O O . GLY A 1 86 ? 6.598 34.273 11.560 1.00 27.84 98 GLY A O 1
ATOM 646 N N . GLY A 1 87 ? 4.464 33.582 11.643 1.00 36.09 99 GLY A N 1
ATOM 647 C CA . GLY A 1 87 ? 3.932 34.883 12.043 1.00 35.25 99 GLY A CA 1
ATOM 648 C C . GLY A 1 87 ? 3.156 35.470 10.891 1.00 38.39 99 GLY A C 1
ATOM 649 O O . GLY A 1 87 ? 2.842 34.767 9.920 1.00 36.27 99 GLY A O 1
ATOM 650 N N . ALA A 1 88 ? 2.852 36.763 10.990 1.00 37.84 100 ALA A N 1
ATOM 651 C CA . ALA A 1 88 ? 2.044 37.435 9.979 1.00 38.85 100 ALA A CA 1
ATOM 652 C C . ALA A 1 88 ? 2.760 37.584 8.629 1.00 40.19 100 ALA A C 1
ATOM 653 O O . ALA A 1 88 ? 2.113 37.610 7.568 1.00 42.97 100 ALA A O 1
ATOM 655 N N . GLU A 1 89 ? 4.082 37.700 8.670 1.00 33.27 101 GLU A N 1
ATOM 656 C CA . GLU A 1 89 ? 4.876 37.722 7.465 1.00 28.75 101 GLU A CA 1
ATOM 657 C C . GLU A 1 89 ? 5.786 36.486 7.480 1.00 23.97 101 GLU A C 1
ATOM 658 O O . GLU A 1 89 ? 6.997 36.612 7.605 1.00 26.08 101 GLU A O 1
ATOM 664 N N . ALA A 1 90 ? 5.171 35.315 7.389 1.00 21.51 102 ALA A N 1
ATOM 665 C CA . ALA A 1 90 ? 5.926 34.047 7.360 1.00 18.29 102 ALA A CA 1
ATOM 666 C C . ALA A 1 90 ? 6.914 34.033 6.206 1.00 18.56 102 ALA A C 1
ATOM 667 O O . ALA A 1 90 ? 6.639 34.527 5.124 1.00 18.30 102 ALA A O 1
ATOM 669 N N . ARG A 1 91 ? 8.070 33.408 6.425 1.00 15.46 103 ARG A N 1
ATOM 670 C CA . ARG A 1 91 ? 9.067 33.345 5.359 1.00 14.72 103 ARG A CA 1
ATOM 671 C C . ARG A 1 91 ? 9.837 32.063 5.520 1.00 11.69 103 ARG A C 1
ATOM 672 O O . ARG A 1 91 ? 9.944 31.517 6.603 1.00 12.30 103 ARG A O 1
ATOM 680 N N . ILE A 1 92 ? 10.380 31.573 4.418 1.00 10.00 104 ILE A N 1
ATOM 681 C CA . ILE A 1 92 ? 11.423 30.536 4.497 1.00 10.17 104 ILE A CA 1
ATOM 682 C C . ILE A 1 92 ? 12.676 31.185 3.918 1.00 9.96 104 ILE A C 1
ATOM 683 O O . ILE A 1 92 ? 12.701 31.504 2.742 1.00 10.85 104 ILE A O 1
ATOM 688 N N . ASN A 1 93 ? 13.667 31.395 4.779 1.00 9.18 105 ASN A N 1
ATOM 689 C CA . ASN A 1 93 ? 14.945 31.969 4.422 1.00 9.53 105 ASN A CA 1
ATOM 690 C C . ASN A 1 93 ? 15.898 30.853 4.061 1.00 9.07 105 ASN A C 1
ATOM 691 O O . ASN A 1 93 ? 16.096 29.968 4.871 1.00 10.44 105 ASN A O 1
ATOM 696 N N . THR A 1 94 ? 16.465 30.903 2.861 1.00 8.33 106 THR A N 1
ATOM 697 C CA . THR A 1 94 ? 17.328 29.791 2.414 1.00 8.08 106 THR A CA 1
ATOM 698 C C . THR A 1 94 ? 18.630 30.253 1.755 1.00 8.16 106 THR A C 1
ATOM 699 O O . THR A 1 94 ? 18.752 31.397 1.236 1.00 7.99 106 THR A O 1
ATOM 703 N N . GLN A 1 95 ? 19.594 29.329 1.739 1.00 8.06 107 GLN A N 1
ATOM 704 C CA . GLN A 1 95 ? 20.769 29.374 0.888 1.00 8.99 107 GLN A CA 1
ATOM 705 C C . GLN A 1 95 ? 20.705 28.100 0.064 1.00 7.80 107 GLN A C 1
ATOM 706 O O . GLN A 1 95 ? 20.163 27.101 0.520 1.00 7.68 107 GLN A O 1
ATOM 712 N N . TRP A 1 96 ? 21.223 28.152 -1.153 1.00 7.08 108 TRP A N 1
ATOM 713 C CA . TRP A 1 96 ? 21.137 27.012 -2.067 1.00 6.75 108 TRP A CA 1
ATOM 714 C C . TRP A 1 96 ? 22.456 26.737 -2.768 1.00 6.73 108 TRP A C 1
ATOM 715 O O . TRP A 1 96 ? 23.312 27.609 -2.902 1.00 6.75 108 TRP A O 1
ATOM 726 N N . LEU A 1 97 ? 22.624 25.475 -3.172 1.00 6.43 109 LEU A N 1
ATOM 727 C CA . LEU A 1 97 ? 23.754 24.981 -3.915 1.00 6.55 109 LEU A CA 1
ATOM 728 C C . LEU A 1 97 ? 23.231 24.241 -5.135 1.00 6.93 109 LEU A C 1
ATOM 729 O O . LEU A 1 97 ? 22.487 23.233 -4.983 1.00 8.05 109 LEU A O 1
ATOM 734 N N . LEU A 1 98 ? 23.621 24.716 -6.320 1.00 7.52 110 LEU A N 1
ATOM 735 C CA . LEU A 1 98 ? 23.269 24.099 -7.619 1.00 8.24 110 LEU A CA 1
ATOM 736 C C . LEU A 1 98 ? 24.503 23.433 -8.212 1.00 7.68 110 LEU A C 1
ATOM 737 O O . LEU A 1 98 ? 25.465 24.101 -8.562 1.00 7.12 110 LEU A O 1
ATOM 742 N N . THR A 1 99 ? 24.496 22.095 -8.262 1.00 8.14 111 THR A N 1
ATOM 743 C CA . THR A 1 99 ? 25.609 21.330 -8.820 1.00 7.80 111 THR A CA 1
ATOM 744 C C . THR A 1 99 ? 25.272 20.745 -10.167 1.00 8.91 111 THR A C 1
ATOM 745 O O . THR A 1 99 ? 24.249 20.071 -10.328 1.00 8.78 111 THR A O 1
ATOM 749 N N . SER A 1 100 ? 26.163 20.980 -11.126 1.00 9.72 112 SER A N 1
ATOM 750 C CA . SER A 1 100 ? 26.062 20.329 -12.436 1.00 12.01 112 SER A CA 1
ATOM 751 C C . SER A 1 100 ? 26.772 18.996 -12.436 1.00 14.45 112 SER A C 1
ATOM 752 O O . SER A 1 100 ? 27.858 18.845 -11.871 1.00 16.64 112 SER A O 1
ATOM 755 N N . GLY A 1 101 ? 26.162 18.036 -13.110 1.00 13.46 113 GLY A N 1
ATOM 756 C CA . GLY A 1 101 ? 26.713 16.690 -13.168 1.00 18.11 113 GLY A CA 1
ATOM 757 C C . GLY A 1 101 ? 27.702 16.528 -14.284 1.00 22.68 113 GLY A C 1
ATOM 758 O O . GLY A 1 101 ? 28.505 15.558 -14.294 1.00 26.45 113 GLY A O 1
ATOM 759 N N . THR A 1 102 ? 27.668 17.447 -15.237 1.00 21.70 114 THR A N 1
ATOM 760 C CA . THR A 1 102 ? 28.313 17.201 -16.491 1.00 26.00 114 THR A CA 1
ATOM 761 C C . THR A 1 102 ? 29.762 17.709 -16.466 1.00 26.89 114 THR A C 1
ATOM 762 O O . THR A 1 102 ? 30.642 17.101 -17.085 1.00 32.94 114 THR A O 1
ATOM 766 N N . THR A 1 103 ? 29.999 18.793 -15.727 1.00 26.87 115 THR A N 1
ATOM 767 C CA . THR A 1 103 ? 31.309 19.412 -15.684 1.00 32.10 115 THR A CA 1
ATOM 768 C C . THR A 1 103 ? 32.076 18.990 -14.449 1.00 26.14 115 THR A C 1
ATOM 769 O O . THR A 1 103 ? 31.508 18.573 -13.444 1.00 23.84 115 THR A O 1
ATOM 773 N N . GLU A 1 104 ? 33.398 19.126 -14.525 1.00 24.53 116 GLU A N 1
ATOM 774 C CA . GLU A 1 104 ? 34.273 18.613 -13.453 1.00 27.77 116 GLU A CA 1
ATOM 775 C C . GLU A 1 104 ? 33.916 19.245 -12.113 1.00 23.07 116 GLU A C 1
ATOM 776 O O . GLU A 1 104 ? 33.562 20.447 -12.031 1.00 19.98 116 GLU A O 1
ATOM 782 N N . HIS A 1 105 ? 33.998 18.443 -11.061 1.00 26.58 117 HIS A N 1
ATOM 783 C CA . HIS A 1 105 ? 33.316 18.791 -9.816 1.00 27.02 117 HIS A CA 1
ATOM 784 C 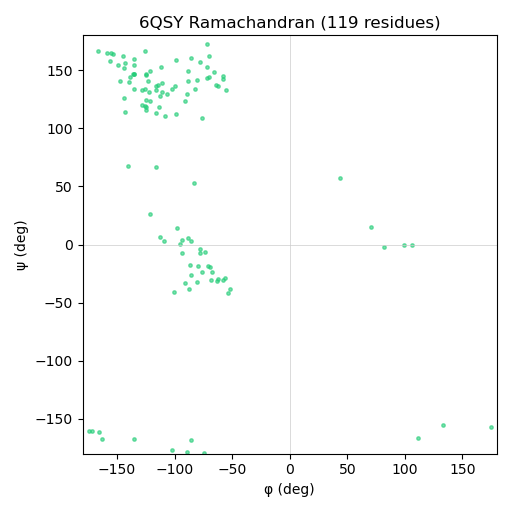C . HIS A 1 105 ? 33.831 20.074 -9.174 1.00 21.09 117 HIS A C 1
ATOM 785 O O . HIS A 1 105 ? 33.050 20.814 -8.619 1.00 23.64 117 HIS A O 1
ATOM 792 N N . TRP A 1 106 ? 35.100 20.396 -9.322 1.00 19.36 120 TRP A N 1
ATOM 793 C CA . TRP A 1 106 ? 35.634 21.510 -8.539 1.00 21.13 120 TRP A CA 1
ATOM 794 C C . TRP A 1 106 ? 35.129 22.910 -8.970 1.00 18.70 120 TRP A C 1
ATOM 795 O O . TRP A 1 106 ? 35.162 23.860 -8.160 1.00 20.02 120 TRP A O 1
ATOM 806 N N . TYR A 1 107 ? 34.590 23.023 -10.184 1.00 16.11 121 TYR A N 1
ATOM 807 C CA . TYR A 1 107 ? 33.974 24.262 -10.629 1.00 17.29 121 TYR A CA 1
ATOM 808 C C . TYR A 1 107 ? 32.492 24.060 -11.021 1.00 16.17 121 TYR A C 1
ATOM 809 O O . TYR A 1 107 ? 31.942 24.831 -11.793 1.00 20.30 121 TYR A O 1
ATOM 818 N N . SER A 1 108 ? 31.864 23.057 -10.422 1.00 12.18 122 SER A N 1
ATOM 819 C CA . SER A 1 108 ? 30.537 22.591 -10.763 1.00 13.41 122 SER A CA 1
ATOM 820 C C . SER A 1 108 ? 29.389 23.194 -9.968 1.00 10.84 122 SER A C 1
ATOM 821 O O . SER A 1 108 ? 28.276 22.862 -10.284 1.00 10.24 122 SER A O 1
ATOM 824 N N . THR A 1 109 ? 29.654 23.989 -8.919 1.00 9.94 123 THR A N 1
ATOM 825 C CA . THR A 1 109 ? 28.583 24.315 -7.957 1.00 9.01 123 THR A CA 1
ATOM 826 C C . THR A 1 109 ? 28.390 25.812 -7.782 1.00 9.06 123 THR A C 1
ATOM 827 O O . THR A 1 109 ? 29.326 26.517 -7.421 1.00 9.50 123 THR A O 1
ATOM 831 N N . LEU A 1 110 ? 27.183 26.280 -8.122 1.00 8.17 124 LEU A N 1
ATOM 832 C CA . LEU A 1 110 ? 26.776 27.659 -7.868 1.00 8.94 124 LEU A CA 1
ATOM 833 C C . LEU A 1 110 ? 26.149 27.768 -6.476 1.00 8.40 124 LEU A C 1
ATOM 834 O O . LEU A 1 110 ? 25.515 26.808 -6.009 1.00 8.25 124 LEU A O 1
ATOM 839 N N . VAL A 1 111 ? 26.302 28.933 -5.832 1.00 7.59 125 VAL A N 1
ATOM 840 C CA . VAL A 1 111 ? 25.699 29.193 -4.535 1.00 7.43 125 VAL A CA 1
ATOM 841 C C . VAL A 1 111 ? 24.862 30.460 -4.660 1.00 7.92 125 VAL A C 1
ATOM 842 O O . VAL A 1 111 ? 25.219 31.391 -5.378 1.00 7.69 125 VAL A O 1
ATOM 846 N N . GLY A 1 112 ? 23.768 30.470 -3.933 1.00 7.40 126 GLY A N 1
ATOM 847 C CA . GLY A 1 112 ? 22.880 31.623 -3.905 1.00 8.11 126 GLY A CA 1
ATOM 848 C C . GLY A 1 112 ? 21.948 31.564 -2.719 1.00 7.69 126 GLY A C 1
ATOM 849 O O . GLY A 1 112 ? 22.156 30.831 -1.764 1.00 7.87 126 GLY A O 1
ATOM 850 N N . HIS A 1 113 ? 20.947 32.427 -2.788 1.00 8.94 127 HIS A N 1
ATOM 851 C CA . HIS A 1 113 ? 19.955 32.525 -1.722 1.00 8.51 127 HIS A CA 1
ATOM 852 C C . HIS A 1 113 ? 18.587 32.818 -2.285 1.00 9.30 127 HIS A C 1
ATOM 853 O O . HIS A 1 113 ? 18.453 33.407 -3.346 1.00 10.87 127 HIS A O 1
ATOM 860 N N . ASP A 1 114 ? 17.575 32.366 -1.551 1.00 8.61 128 ASP A N 1
ATOM 861 C CA . ASP A 1 114 ? 16.191 32.620 -1.872 1.00 9.22 128 ASP A CA 1
ATOM 862 C C . ASP A 1 114 ? 15.425 32.901 -0.628 1.00 9.33 128 ASP A C 1
ATOM 863 O O . ASP A 1 114 ? 15.620 32.268 0.414 1.00 8.35 128 ASP A O 1
ATOM 868 N N . THR A 1 115 ? 14.524 33.879 -0.720 1.00 9.22 129 THR A N 1
ATOM 869 C CA . THR A 1 115 ? 13.581 34.139 0.365 1.00 10.24 129 THR A CA 1
ATOM 870 C C . THR A 1 115 ? 12.195 33.795 -0.153 1.00 10.51 129 THR A C 1
ATOM 871 O O . THR A 1 115 ? 11.741 34.386 -1.136 1.00 10.56 129 THR A O 1
ATOM 875 N N . PHE A 1 116 ? 11.547 32.822 0.489 1.00 9.97 130 PHE A N 1
ATOM 876 C CA . PHE A 1 116 ? 10.212 32.407 0.104 1.00 10.38 130 PHE A CA 1
ATOM 877 C C . PHE A 1 116 ? 9.158 33.043 1.043 1.00 11.15 130 PHE A C 1
ATOM 878 O O . PHE A 1 116 ? 9.338 33.067 2.272 1.00 11.60 130 PHE A O 1
ATOM 886 N N . THR A 1 117 ? 8.083 33.522 0.424 1.00 11.20 131 THR A N 1
ATOM 887 C CA . THR A 1 117 ? 6.942 34.081 1.160 1.00 13.78 131 THR A CA 1
ATOM 888 C C . THR A 1 117 ? 5.652 33.407 0.749 1.00 14.10 131 THR A C 1
ATOM 889 O O . THR A 1 117 ? 5.535 32.744 -0.286 1.00 12.94 131 THR A O 1
ATOM 893 N N . LYS A 1 118 ? 4.615 33.648 1.543 1.00 15.62 132 LYS A N 1
ATOM 894 C CA . LYS A 1 118 ? 3.314 33.127 1.224 1.00 17.12 132 LYS A CA 1
ATOM 895 C C . LYS A 1 118 ? 2.592 33.956 0.173 1.00 17.79 132 LYS A C 1
ATOM 896 O O . LYS A 1 118 ? 1.665 33.474 -0.386 1.00 15.91 132 LYS A O 1
ATOM 902 N N . VAL A 1 119 ? 3.006 35.198 -0.061 1.00 23.16 133 VAL A N 1
ATOM 903 C CA . VAL A 1 119 ? 2.410 36.027 -1.100 1.00 29.13 133 VAL A CA 1
ATOM 904 C C . VAL A 1 119 ? 3.450 36.223 -2.181 1.00 31.60 133 VAL A C 1
ATOM 905 O O . VAL A 1 119 ? 4.656 36.188 -1.908 1.00 35.78 133 VAL A O 1
ATOM 909 N N . LYS A 1 120 ? 3.006 36.439 -3.412 1.00 33.04 134 LYS A N 1
ATOM 910 C CA . LYS A 1 120 ? 3.942 36.641 -4.516 1.00 38.07 134 LYS A CA 1
ATOM 911 C C . LYS A 1 120 ? 4.644 38.001 -4.428 1.00 40.93 134 LYS A C 1
ATOM 912 O O . LYS A 1 120 ? 4.094 38.952 -3.861 1.00 38.92 134 LYS A O 1
ATOM 918 N N . PRO A 1 121 ? 5.864 38.100 -4.992 1.00 49.13 135 PRO A N 1
ATOM 919 C CA . PRO A 1 121 ? 6.576 39.385 -5.046 1.00 55.64 135 PRO A CA 1
ATOM 920 C C . PRO A 1 121 ? 5.844 40.440 -5.880 1.00 53.41 135 PRO A C 1
ATOM 921 O O . PRO A 1 121 ? 5.093 40.087 -6.794 1.00 49.79 135 PRO A O 1
ATOM 925 N N . ALA B 2 3 ? 24.821 29.347 -16.779 1.00 48.31 2 ALA P N 1
ATOM 926 C CA . ALA B 2 3 ? 23.648 29.102 -15.888 1.00 41.06 2 ALA P CA 1
ATOM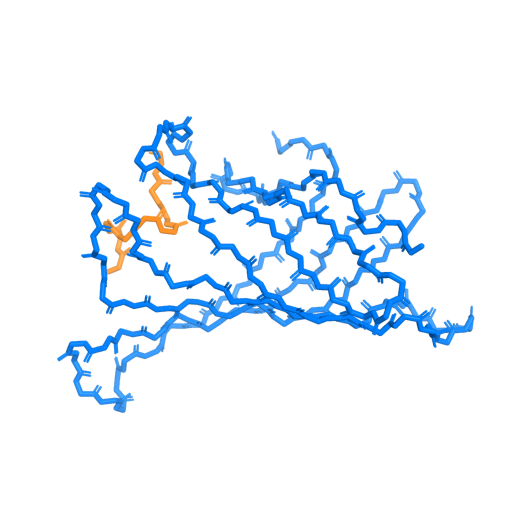 927 C C . ALA B 2 3 ? 22.480 30.047 -16.149 1.00 38.26 2 ALA P C 1
ATOM 928 O O . ALA B 2 3 ? 21.384 29.825 -15.641 1.00 26.58 2 ALA P O 1
ATOM 930 N N . TRP B 2 4 ? 22.678 31.098 -16.946 1.00 36.16 3 TRP P N 1
ATOM 931 C CA . TRP B 2 4 ? 21.575 32.019 -17.221 1.00 36.92 3 TRP P CA 1
ATOM 932 C C . TRP B 2 4 ? 20.371 31.291 -17.849 1.00 36.46 3 TRP P C 1
ATOM 933 O O . TRP B 2 4 ? 19.234 31.701 -17.621 1.00 39.68 3 TRP P O 1
ATOM 944 N N . SER B 2 5 ? 20.623 30.213 -18.610 1.00 30.49 4 SER P N 1
ATOM 945 C CA . SER B 2 5 ? 19.556 29.412 -19.248 1.00 27.88 4 SER P CA 1
ATOM 946 C C . SER B 2 5 ? 19.065 28.194 -18.444 1.00 22.50 4 SER P C 1
ATOM 947 O O . SER B 2 5 ? 18.191 27.439 -18.889 1.00 25.43 4 SER P O 1
ATOM 950 N N . HIS B 2 6 ? 19.577 28.019 -17.238 1.00 17.39 5 HIS P N 1
ATOM 951 C CA . HIS B 2 6 ? 19.121 26.926 -16.408 1.00 14.21 5 HIS P CA 1
ATOM 952 C C . HIS B 2 6 ? 17.676 27.162 -15.924 1.00 15.54 5 HIS P C 1
ATOM 953 O O . HIS B 2 6 ? 17.316 28.324 -15.652 1.00 15.33 5 HIS P O 1
ATOM 960 N N . PRO B 2 7 ? 16.859 26.082 -15.808 1.00 14.08 6 PRO P N 1
ATOM 961 C CA . PRO B 2 7 ? 15.465 26.206 -15.397 1.00 15.14 6 PRO P CA 1
ATOM 962 C C . PRO B 2 7 ? 15.277 27.008 -14.103 1.00 14.08 6 PRO P C 1
ATOM 963 O O . PRO B 2 7 ? 14.299 27.729 -13.942 1.00 13.56 6 PRO P O 1
ATOM 967 N N . GLN B 2 8 ? 16.179 26.833 -13.163 1.00 11.39 7 GLN P N 1
ATOM 968 C CA . GLN B 2 8 ? 16.021 27.540 -11.882 1.00 11.14 7 GLN P CA 1
ATOM 969 C C . GLN B 2 8 ? 15.903 29.041 -12.028 1.00 13.69 7 GLN P C 1
ATOM 970 O O . GLN B 2 8 ? 15.282 29.680 -11.176 1.00 15.87 7 GLN P O 1
ATOM 976 N N . PHE B 2 9 ? 16.505 29.617 -13.068 1.00 13.09 8 PHE P N 1
ATOM 977 C CA . PHE B 2 9 ? 16.618 31.077 -13.212 1.00 14.49 8 PHE P CA 1
ATOM 978 C C . PHE B 2 9 ? 15.797 31.580 -14.372 1.00 17.57 8 PHE P C 1
ATOM 979 O O . PHE B 2 9 ? 15.852 32.755 -14.706 1.00 17.50 8 PHE P O 1
ATOM 987 N N . GLU B 2 10 ? 15.020 30.697 -14.971 1.00 18.67 9 GLU P N 1
ATOM 988 C CA . GLU B 2 10 ? 14.312 31.102 -16.197 1.00 22.99 9 GLU P CA 1
ATOM 989 C C . GLU B 2 10 ? 13.304 32.171 -15.808 1.00 29.54 9 GLU P C 1
ATOM 990 O O . GLU B 2 10 ? 12.789 32.199 -14.674 1.00 26.21 9 GLU P O 1
ATOM 996 N N . LYS B 2 11 ? 13.070 33.078 -16.747 1.00 33.74 10 LYS P N 1
ATOM 997 C CA . LYS B 2 11 ? 12.106 34.135 -16.568 1.00 40.25 10 LYS P CA 1
ATOM 998 C C . LYS B 2 11 ? 10.810 33.624 -17.201 1.00 41.01 10 LYS P C 1
ATOM 999 O O . LYS B 2 11 ? 10.841 32.934 -18.226 1.00 49.28 10 LYS P O 1
#

Secondary structure (DSSP, 8-state):
---SEEEE-TTS-EEEEEE-TTSEEEEEEE-TT-SGGGEEEEEEEE-SS--SSSS-EEEEEEEEEE-SS-EEEEEEEEEEEEE-STT-EEEEEEEEEESSS-GGG-EEEEEEEEESS--/-TTSGGG--

Solvent-accessible surface area: 7429 Å² total; per-residue (Å²): 89,50,1,79,21,42,0,45,3,85,109,41,1,24,2,76,5,76,18,22,106,103,1,27,2,71,25,26,1,20,1,33,137,53,70,55,50,0,130,3,118,2,78,14,142,21,60,60,85,52,63,145,133,40,89,24,10,62,13,23,8,52,0,60,1,124,26,153,143,61,66,35,105,17,35,0,58,1,78,19,65,28,48,35,66,116,148,16,111,0,63,9,123,22,91,7,56,36,67,106,70,92,141,174,131,11,68,81,108,14,144,12,38,0,22,86,109,145,101,73,224,82,23,10,7,50,15,206

InterPro domains:
  IPR005468 Avidin/streptavidin [PF01382] (38-156)
  IPR005468 Avidin/streptavidin [PS51326] (37-159)
  IPR005469 Avidin [PR00709] (41-55)
  IPR005469 Avidin [PR00709] (61-69)
  IPR005469 Avidin [PR00709] (90-102)
  IPR005469 Avidin [PR00709] (112-122)
  IPR005469 Avidin [PR00709] (128-139)
  IPR005469 Avidin [PR00709] (144-160)
  IPR017889 Avidin-like, conserved site [PS00577] (142-156)
  IPR036896 Avidin-like superfamily [G3DSA:2.40.128.30] (25-167)
  IPR036896 Avidin-like superfamily [SSF50876] (41-161)
  IPR051764 Avidin/Streptavidin-related [PTHR34399] (16-161)

B-factor: mean 19.58, std 12.44, range [6.37, 74.06]